Protein AF-R7SZN5-F1 (afdb_monomer)

pLDDT: mean 83.05, std 11.63, range [32.59, 95.06]

Secondary structure (DSSP, 8-state):
-GGGSPPPPTT--HHHHHHHHHHHHHHT-HHHHTTPSPGGGGGGG-----TT-------PPPSS-EEEEEEEE-SSS-HHHHHHHHHHHGGGEEEEEEEEESSSGGGSTT--HHHHHHHHHHHHHS--S------

Nearest PDB structures (foldseek):
  8e19-assembly1_A  TM=7.605E-01  e=8.346E-02  Streptomyces sp. CB03234
  1a8q-assembly1_A  TM=8.091E-01  e=8.921E-02  Kitasatospora aureofaciens
  7qjm-assembly2_B  TM=7.625E-01  e=1.089E-01  Chloroflexus sp. MS-G
  4ccy-assembly2_B  TM=7.758E-01  e=4.253E+00  Bacillus subtilis subsp. subtilis str. 168

Solvent-accessible surface area (backbone atoms only — not comparable to full-atom values): 8342 Å² total; per-residue (Å²): 109,48,39,67,50,81,80,81,53,95,74,69,37,73,70,51,53,50,50,50,53,54,50,45,25,73,71,74,36,66,70,62,44,70,53,63,84,48,77,72,68,63,32,79,75,48,85,60,67,48,90,85,60,77,91,63,86,54,76,69,88,62,99,59,71,45,83,37,74,21,23,63,46,14,87,83,62,40,31,68,57,38,49,51,53,28,63,53,47,36,94,49,35,44,67,39,78,41,94,42,79,43,68,64,75,80,67,40,80,90,54,49,61,71,58,52,52,32,53,52,39,30,76,75,68,75,40,72,89,58,79,78,80,71,132

Structure (mmCIF, N/CA/C/O backbone):
data_AF-R7SZN5-F1
#
_entry.id   AF-R7SZN5-F1
#
loop_
_atom_site.group_PDB
_atom_site.id
_atom_site.type_symbol
_atom_site.label_atom_id
_atom_site.label_alt_id
_atom_site.label_comp_id
_atom_site.label_asym_id
_atom_site.label_entity_id
_atom_site.label_seq_id
_atom_site.pdbx_PDB_ins_code
_atom_site.Cartn_x
_atom_site.Cartn_y
_atom_site.Cartn_z
_atom_site.occupancy
_atom_site.B_iso_or_equiv
_atom_site.auth_seq_id
_atom_site.auth_comp_id
_atom_site.auth_asym_id
_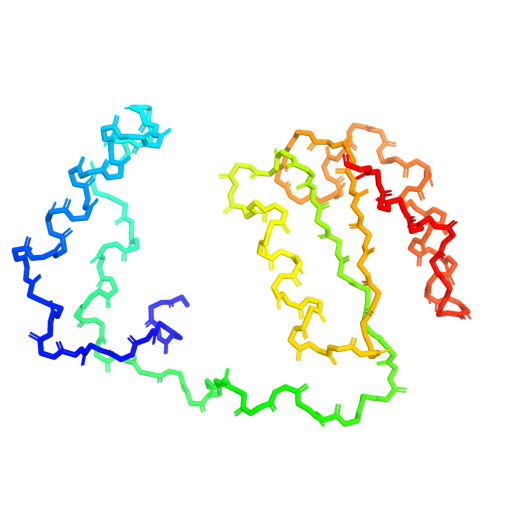atom_site.auth_atom_id
_atom_site.pdbx_PDB_model_num
ATOM 1 N N . MET A 1 1 ? 12.389 2.008 3.737 1.00 70.44 1 MET A N 1
ATOM 2 C CA . MET A 1 1 ? 12.163 1.835 2.278 1.00 70.44 1 MET A CA 1
ATOM 3 C C . MET A 1 1 ? 13.004 0.691 1.723 1.00 70.44 1 MET A C 1
ATOM 5 O O . MET A 1 1 ? 12.455 -0.383 1.553 1.00 70.44 1 MET A O 1
ATOM 9 N N . CYS A 1 2 ? 14.318 0.840 1.498 1.00 85.25 2 CYS A N 1
ATOM 10 C CA . CYS A 1 2 ? 15.123 -0.279 0.973 1.00 85.25 2 CYS A CA 1
ATOM 11 C C . CYS A 1 2 ? 15.333 -1.418 1.984 1.00 85.25 2 CYS A C 1
ATOM 13 O O . CYS A 1 2 ? 15.415 -2.578 1.606 1.00 85.25 2 CY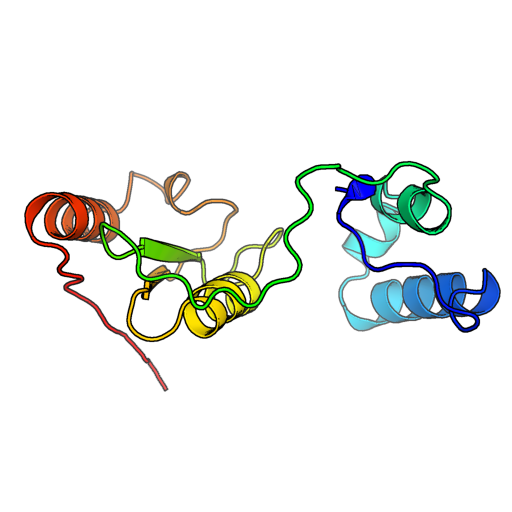S A O 1
ATOM 15 N N . SER A 1 3 ? 15.395 -1.090 3.275 1.00 87.75 3 SER A N 1
ATOM 16 C CA . SER A 1 3 ? 15.532 -2.052 4.376 1.00 87.75 3 SER A CA 1
ATOM 17 C C . SER A 1 3 ? 14.330 -2.983 4.560 1.00 87.75 3 SER A C 1
ATOM 19 O O . SER A 1 3 ? 14.468 -4.013 5.220 1.00 87.75 3 SER A O 1
ATOM 21 N N . ASP A 1 4 ? 13.180 -2.603 3.998 1.00 87.31 4 ASP A N 1
ATOM 22 C CA . ASP A 1 4 ? 11.891 -3.290 4.145 1.00 87.31 4 ASP A CA 1
ATOM 23 C C . ASP A 1 4 ? 11.493 -4.023 2.856 1.00 87.31 4 ASP A C 1
ATOM 25 O O . ASP A 1 4 ? 10.542 -4.807 2.853 1.00 87.31 4 ASP A O 1
ATOM 29 N N . ALA A 1 5 ? 12.231 -3.771 1.766 1.00 83.12 5 ALA A N 1
ATOM 30 C CA . ALA A 1 5 ? 12.026 -4.394 0.470 1.00 83.12 5 ALA A CA 1
ATOM 31 C C . ALA A 1 5 ? 12.173 -5.919 0.551 1.00 83.12 5 ALA A C 1
ATOM 33 O O . ALA A 1 5 ? 12.817 -6.458 1.456 1.00 83.12 5 ALA A O 1
ATOM 34 N N . ALA A 1 6 ? 11.565 -6.613 -0.413 1.00 82.44 6 ALA A N 1
ATOM 35 C CA . ALA A 1 6 ? 11.735 -8.050 -0.572 1.00 82.44 6 ALA A CA 1
ATOM 36 C C . ALA A 1 6 ? 13.221 -8.421 -0.688 1.00 82.44 6 ALA A C 1
ATOM 38 O O . ALA A 1 6 ? 14.041 -7.643 -1.180 1.00 82.44 6 ALA A O 1
ATOM 39 N N . ASP A 1 7 ? 13.563 -9.616 -0.212 1.00 82.25 7 ASP A N 1
ATOM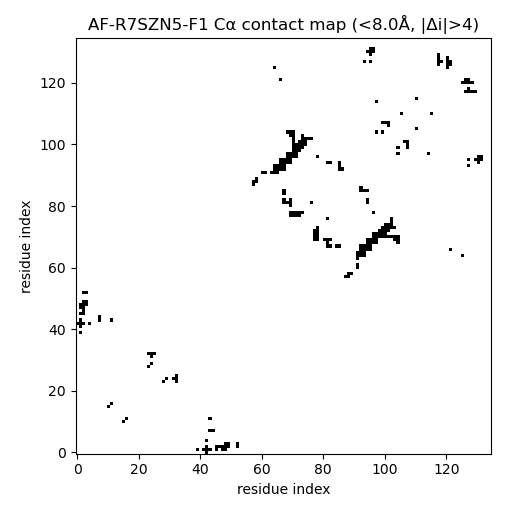 40 C CA . ASP A 1 7 ? 14.931 -10.098 -0.324 1.00 82.25 7 ASP A CA 1
ATOM 41 C C . ASP A 1 7 ? 15.263 -10.415 -1.775 1.00 82.25 7 ASP A C 1
ATOM 43 O O . ASP A 1 7 ? 14.455 -11.015 -2.485 1.00 82.25 7 ASP A O 1
ATOM 47 N N . ALA A 1 8 ? 16.461 -10.008 -2.196 1.00 81.06 8 ALA A N 1
ATOM 48 C CA . ALA A 1 8 ? 16.946 -10.296 -3.531 1.00 81.06 8 ALA A CA 1
ATOM 49 C C . ALA A 1 8 ? 17.030 -11.813 -3.734 1.00 81.06 8 ALA A C 1
ATOM 51 O O . ALA A 1 8 ? 17.602 -12.554 -2.931 1.00 81.06 8 ALA A O 1
ATOM 52 N N . THR A 1 9 ? 16.458 -12.261 -4.835 1.00 84.75 9 THR A N 1
ATOM 53 C CA . THR A 1 9 ? 16.457 -13.635 -5.312 1.00 84.75 9 THR A CA 1
ATOM 54 C C . THR A 1 9 ? 17.474 -13.795 -6.439 1.00 84.75 9 THR A C 1
ATOM 56 O O . THR A 1 9 ? 17.987 -12.823 -6.995 1.00 84.75 9 THR A O 1
ATOM 59 N N . ALA A 1 10 ? 17.730 -15.036 -6.860 1.00 85.44 10 ALA A N 1
ATOM 60 C CA . ALA A 1 10 ? 18.563 -15.301 -8.037 1.00 85.44 10 ALA A CA 1
ATOM 61 C C . ALA A 1 10 ? 18.018 -14.653 -9.330 1.00 85.44 10 ALA A C 1
ATOM 63 O O . ALA A 1 10 ? 18.757 -14.505 -10.302 1.00 85.44 10 ALA A O 1
ATOM 64 N N . ASN A 1 11 ? 16.737 -14.265 -9.351 1.00 85.62 11 ASN A N 1
ATOM 65 C CA . ASN A 1 11 ? 16.109 -13.623 -10.497 1.00 85.62 11 ASN A CA 1
ATOM 66 C C . ASN A 1 11 ? 16.354 -12.102 -10.548 1.00 85.62 11 ASN A C 1
ATOM 68 O O . ASN A 1 11 ? 16.167 -11.496 -11.603 1.00 85.62 11 ASN A O 1
ATOM 72 N N . ASP A 1 12 ? 16.829 -11.483 -9.464 1.00 83.06 12 ASP A N 1
ATOM 73 C CA . ASP A 1 12 ? 17.051 -10.033 -9.354 1.00 83.06 12 ASP A CA 1
ATOM 74 C C . ASP A 1 12 ? 18.400 -9.600 -9.951 1.00 83.06 12 ASP A C 1
ATOM 76 O O . ASP A 1 12 ? 19.212 -8.895 -9.352 1.00 83.06 12 ASP A O 1
ATOM 80 N N . THR A 1 13 ? 18.663 -10.047 -11.178 1.00 87.50 13 THR A N 1
ATOM 81 C CA . THR A 1 13 ? 19.839 -9.630 -11.946 1.00 87.50 13 THR A CA 1
ATOM 82 C C . THR A 1 13 ? 19.675 -8.199 -12.457 1.00 87.50 13 THR A C 1
ATOM 84 O O . THR A 1 13 ? 18.564 -7.742 -12.735 1.00 87.50 13 THR A O 1
ATOM 87 N N . MET A 1 14 ? 20.787 -7.501 -12.705 1.00 84.50 14 MET A N 1
ATOM 88 C CA . MET A 1 14 ? 20.743 -6.165 -13.323 1.00 84.50 14 MET A CA 1
ATOM 89 C C . MET A 1 14 ? 20.047 -6.134 -14.674 1.00 84.50 14 MET A C 1
ATOM 91 O O . MET A 1 14 ? 19.398 -5.147 -15.008 1.00 84.50 14 MET A O 1
ATOM 95 N N . GLN A 1 15 ? 20.129 -7.225 -15.433 1.00 89.44 15 GLN A N 1
ATOM 96 C CA . GLN A 1 15 ? 19.426 -7.331 -16.699 1.00 89.44 15 GLN A CA 1
ATOM 97 C C . GLN A 1 15 ? 17.905 -7.349 -16.501 1.00 89.44 15 GLN A C 1
ATOM 99 O O . GLN A 1 15 ? 17.189 -6.693 -17.255 1.00 89.44 15 GLN A O 1
ATOM 104 N N . ASN A 1 16 ? 17.407 -8.077 -15.500 1.00 87.44 16 ASN A N 1
ATOM 105 C CA . ASN A 1 16 ? 15.974 -8.144 -15.215 1.00 87.44 16 ASN A CA 1
ATOM 106 C C . ASN A 1 16 ? 15.458 -6.836 -14.613 1.00 87.44 16 ASN A C 1
ATOM 108 O O . ASN A 1 16 ? 14.424 -6.342 -15.056 1.00 87.44 16 ASN A O 1
ATOM 112 N N . VAL A 1 17 ? 16.218 -6.223 -13.702 1.00 83.94 17 VAL A N 1
ATOM 113 C CA . VAL A 1 17 ? 15.895 -4.896 -13.162 1.00 83.94 17 VAL A CA 1
ATOM 114 C C . VAL A 1 17 ? 15.811 -3.864 -14.292 1.00 83.94 17 VAL A C 1
ATOM 116 O O . VAL A 1 17 ? 14.800 -3.175 -14.409 1.00 83.94 17 VAL A O 1
ATOM 119 N N . LEU A 1 18 ? 16.796 -3.814 -15.199 1.00 86.06 18 LEU A N 1
ATOM 120 C CA . LEU A 1 18 ? 16.775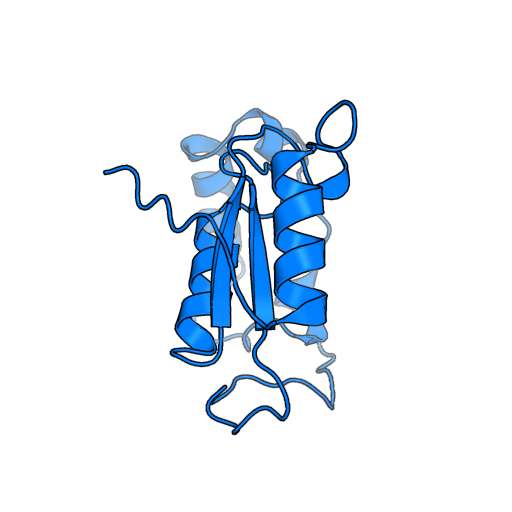 -2.902 -16.350 1.00 86.06 18 LEU A CA 1
ATOM 121 C C . LEU A 1 18 ? 15.574 -3.145 -17.276 1.00 86.06 18 LEU A C 1
ATOM 123 O O . LEU A 1 18 ? 14.965 -2.186 -17.748 1.00 86.06 18 LEU A O 1
ATOM 127 N N . LYS A 1 19 ? 15.201 -4.407 -17.523 1.00 89.00 19 LYS A N 1
ATOM 128 C CA . LYS A 1 19 ? 14.011 -4.737 -18.324 1.00 89.00 19 LYS A CA 1
ATOM 129 C C . LYS A 1 19 ? 12.729 -4.191 -17.694 1.00 89.00 19 LYS A C 1
ATOM 131 O O . LYS A 1 19 ? 11.928 -3.614 -18.422 1.00 89.00 19 LYS A O 1
ATOM 136 N N . ILE A 1 20 ? 12.566 -4.328 -16.374 1.00 85.00 20 ILE A N 1
ATOM 137 C CA . ILE A 1 20 ? 11.411 -3.786 -15.638 1.00 85.00 20 ILE A CA 1
ATOM 138 C C . ILE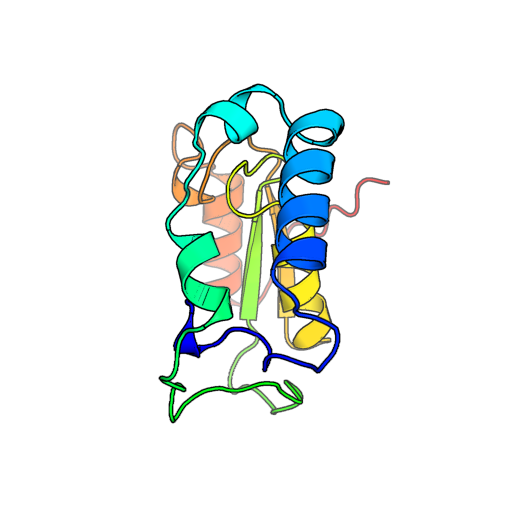 A 1 20 ? 11.366 -2.263 -15.785 1.00 85.00 20 ILE A C 1
ATOM 140 O O . ILE A 1 20 ? 10.334 -1.697 -16.125 1.00 85.00 20 ILE A O 1
ATOM 144 N N . ILE A 1 21 ? 12.502 -1.593 -15.595 1.00 82.62 21 ILE A N 1
ATOM 145 C CA . ILE A 1 21 ? 12.603 -0.134 -15.707 1.00 82.62 21 ILE A CA 1
ATOM 146 C C . ILE A 1 21 ? 12.164 0.349 -17.085 1.00 82.62 21 ILE A C 1
ATOM 148 O O . ILE A 1 21 ? 11.354 1.271 -17.185 1.00 82.62 21 ILE A O 1
ATOM 152 N N . VAL A 1 22 ? 12.691 -0.273 -18.142 1.00 86.75 22 VAL A N 1
ATOM 153 C CA . VAL A 1 22 ? 12.359 0.084 -19.524 1.00 86.75 22 VAL A CA 1
ATOM 154 C C . VAL A 1 22 ? 10.881 -0.179 -19.807 1.00 86.75 22 VAL A C 1
ATOM 156 O O . VAL A 1 22 ? 10.219 0.696 -20.361 1.00 86.75 22 VAL A O 1
ATOM 159 N N . SER A 1 23 ? 10.338 -1.329 -19.392 1.00 88.38 23 SER A N 1
ATOM 160 C CA . SER A 1 23 ? 8.931 -1.655 -19.649 1.00 88.38 23 SER A CA 1
ATOM 161 C C . SER A 1 23 ? 7.977 -0.719 -18.911 1.00 88.38 23 SER A C 1
ATOM 163 O O . SER A 1 23 ? 7.047 -0.200 -19.520 1.00 88.38 23 SER A O 1
ATOM 165 N N . THR A 1 24 ? 8.221 -0.451 -17.625 1.00 82.06 24 THR A N 1
ATOM 166 C CA . THR A 1 24 ? 7.401 0.463 -16.815 1.00 82.06 24 THR A CA 1
ATOM 167 C C . THR A 1 24 ? 7.459 1.882 -17.375 1.00 82.06 24 THR A C 1
ATOM 169 O O . THR A 1 24 ? 6.434 2.547 -17.498 1.00 82.06 24 THR A O 1
ATOM 172 N N . SER A 1 25 ? 8.645 2.325 -17.799 1.00 83.31 25 SER A N 1
ATOM 173 C CA . SER A 1 25 ? 8.837 3.632 -18.436 1.00 83.31 25 SER A CA 1
ATOM 174 C C . SER A 1 25 ? 8.015 3.797 -19.719 1.00 83.31 25 SER A C 1
ATOM 176 O O . SER A 1 25 ? 7.514 4.883 -19.996 1.00 83.31 25 SER A O 1
ATOM 178 N N . GLN A 1 26 ? 7.881 2.729 -20.509 1.00 85.81 26 GLN A N 1
ATOM 179 C CA . GLN A 1 26 ? 7.168 2.751 -21.789 1.00 85.81 26 GLN A CA 1
ATOM 180 C C . GLN A 1 26 ? 5.658 2.529 -21.651 1.00 85.81 26 GLN A C 1
ATOM 182 O O . GLN A 1 26 ? 4.902 3.073 -22.455 1.00 85.81 26 GLN A O 1
ATOM 187 N N . ASN A 1 27 ? 5.219 1.753 -20.659 1.00 87.25 27 ASN A N 1
ATOM 188 C CA . ASN A 1 27 ? 3.826 1.313 -20.564 1.00 87.25 27 ASN A CA 1
ATOM 189 C C . ASN A 1 27 ? 3.007 2.044 -19.496 1.00 87.25 27 ASN A C 1
ATOM 191 O O . ASN A 1 27 ? 1.807 2.199 -19.692 1.00 87.25 27 ASN A O 1
ATOM 195 N N . GLU A 1 28 ? 3.619 2.506 -18.402 1.00 81.62 28 GLU A N 1
ATOM 196 C CA . GLU A 1 28 ? 2.877 3.151 -17.307 1.00 81.62 28 GLU A CA 1
ATOM 197 C C . GLU A 1 28 ? 2.843 4.671 -17.475 1.00 81.62 28 GLU A C 1
ATOM 199 O O . GLU A 1 28 ? 1.783 5.287 -17.549 1.00 81.62 28 GLU A O 1
ATOM 204 N N . SER A 1 29 ? 4.014 5.309 -17.555 1.00 75.25 29 SER A N 1
ATOM 205 C CA . SER A 1 29 ? 4.087 6.754 -17.762 1.00 75.25 29 SER A CA 1
ATOM 206 C C . SER A 1 29 ? 5.428 7.197 -18.316 1.00 75.25 29 SER A C 1
ATOM 208 O O . SER A 1 29 ? 6.477 7.088 -17.675 1.00 75.25 29 SER A O 1
ATOM 210 N N . HIS A 1 30 ? 5.357 7.823 -19.487 1.00 76.06 30 HIS A N 1
ATOM 211 C CA . HIS A 1 30 ? 6.519 8.387 -20.167 1.00 76.06 30 HIS A CA 1
ATOM 212 C C . HIS A 1 30 ? 7.084 9.598 -19.414 1.00 76.06 30 HIS A C 1
ATOM 214 O O . HIS A 1 30 ? 8.267 9.897 -19.536 1.00 76.06 30 HIS A O 1
ATOM 220 N N . MET A 1 31 ? 6.265 10.279 -18.601 1.00 73.19 31 MET A N 1
ATOM 221 C CA . MET A 1 31 ? 6.740 11.371 -17.746 1.00 73.19 31 MET A CA 1
ATOM 222 C C . MET A 1 31 ? 7.536 10.850 -16.548 1.00 73.19 31 MET A C 1
ATOM 224 O O . MET A 1 31 ? 8.573 11.418 -16.217 1.00 73.19 31 MET A O 1
ATOM 228 N N . TYR A 1 32 ? 7.099 9.752 -15.922 1.00 67.44 32 TYR A N 1
ATOM 229 C CA . TYR A 1 32 ? 7.846 9.148 -14.812 1.00 67.44 32 TYR A CA 1
ATOM 230 C C . TYR A 1 32 ? 9.149 8.485 -15.283 1.00 67.44 32 TYR A C 1
ATOM 232 O O . TYR A 1 32 ? 10.125 8.470 -14.535 1.00 67.44 32 TYR A O 1
ATOM 240 N N . ALA A 1 33 ? 9.224 8.035 -16.542 1.00 69.81 33 ALA A N 1
ATOM 241 C CA . ALA A 1 33 ? 10.472 7.575 -17.159 1.00 69.81 33 ALA A CA 1
ATOM 242 C C . ALA A 1 33 ? 11.586 8.638 -17.123 1.00 69.81 33 ALA A C 1
ATOM 244 O O . ALA A 1 33 ? 12.752 8.318 -16.890 1.00 69.81 33 ALA A O 1
ATOM 245 N N . ALA A 1 34 ? 11.229 9.914 -17.308 1.00 68.81 34 ALA A N 1
ATOM 246 C CA . ALA A 1 34 ? 12.178 11.026 -17.266 1.00 68.81 34 ALA A CA 1
ATOM 247 C C . ALA A 1 34 ? 12.750 11.285 -15.859 1.00 68.81 34 ALA A C 1
ATOM 249 O O . ALA A 1 34 ? 13.743 11.995 -15.725 1.00 68.81 34 ALA A O 1
ATOM 250 N N . GLN A 1 35 ? 12.158 10.700 -14.811 1.00 70.69 35 GLN A N 1
ATOM 251 C CA . GLN A 1 35 ? 12.636 10.807 -13.431 1.00 70.69 35 GLN A CA 1
ATOM 252 C C . GLN A 1 35 ? 13.791 9.832 -13.119 1.00 70.69 35 GLN A C 1
ATOM 254 O O . GLN A 1 35 ? 14.283 9.786 -11.991 1.00 70.69 35 GLN A O 1
ATOM 259 N N . TRP A 1 36 ? 14.238 9.039 -14.098 1.00 68.12 36 TRP A N 1
ATOM 260 C CA . TRP A 1 36 ? 15.350 8.106 -13.935 1.00 68.12 36 TRP A CA 1
ATOM 261 C C . TRP A 1 36 ? 16.713 8.818 -13.759 1.00 68.12 36 TRP A C 1
ATOM 263 O O . TRP A 1 36 ? 17.035 9.706 -14.550 1.00 68.12 36 TRP A O 1
ATOM 273 N N . PRO A 1 37 ? 17.579 8.376 -12.820 1.00 68.62 37 PRO A N 1
ATOM 274 C CA . PRO A 1 37 ? 17.358 7.309 -11.842 1.00 68.62 37 PRO A CA 1
ATOM 275 C C . PRO A 1 37 ? 16.616 7.811 -10.594 1.00 68.62 37 PRO A C 1
ATOM 277 O O . PRO A 1 37 ? 17.059 8.739 -9.919 1.00 68.62 37 PRO A O 1
ATOM 280 N N . ALA A 1 38 ? 15.528 7.131 -10.227 1.00 72.50 38 ALA A N 1
ATOM 281 C CA . ALA A 1 38 ? 14.877 7.325 -8.934 1.00 72.50 38 ALA A CA 1
ATOM 282 C C . ALA A 1 38 ? 15.654 6.626 -7.801 1.00 72.50 38 ALA A C 1
ATOM 284 O O . ALA A 1 38 ? 16.313 5.602 -7.996 1.00 72.50 38 ALA A O 1
ATOM 285 N N . THR A 1 39 ? 15.540 7.146 -6.579 1.00 70.38 39 THR A N 1
ATOM 286 C CA . THR A 1 39 ? 16.219 6.602 -5.386 1.00 70.38 39 THR A CA 1
ATOM 287 C C . THR A 1 39 ? 15.839 5.153 -5.067 1.00 70.38 39 THR A C 1
ATOM 289 O O . THR A 1 39 ? 16.641 4.419 -4.494 1.00 70.38 39 THR A O 1
ATOM 292 N N . THR A 1 40 ? 14.651 4.706 -5.479 1.00 71.56 40 THR A N 1
ATOM 293 C CA . THR A 1 40 ? 14.164 3.325 -5.330 1.00 71.56 40 THR A CA 1
ATOM 294 C C . THR A 1 40 ? 15.054 2.294 -6.023 1.00 71.56 40 THR A C 1
ATOM 296 O O . THR A 1 40 ? 15.183 1.176 -5.529 1.00 71.56 40 THR A O 1
ATOM 299 N N . PHE A 1 41 ? 15.742 2.654 -7.111 1.00 73.69 41 PHE A N 1
ATOM 300 C CA . PHE A 1 41 ? 16.602 1.711 -7.837 1.00 73.69 41 PHE A CA 1
ATOM 301 C C . PHE A 1 41 ? 17.876 1.343 -7.078 1.00 73.69 41 PHE A C 1
ATOM 303 O O . PHE A 1 41 ? 18.423 0.258 -7.286 1.00 73.69 41 PHE A O 1
ATOM 310 N N . ALA A 1 42 ? 18.299 2.187 -6.134 1.00 74.81 42 ALA A N 1
ATOM 311 C CA . ALA A 1 42 ? 19.409 1.882 -5.239 1.00 74.81 42 ALA A CA 1
ATOM 312 C C . ALA A 1 42 ? 19.079 0.750 -4.243 1.00 74.81 42 ALA A C 1
ATOM 314 O O . ALA A 1 42 ? 19.989 0.181 -3.640 1.00 74.81 42 ALA A O 1
ATOM 315 N N . CYS A 1 43 ? 17.799 0.387 -4.079 1.00 80.25 43 CYS A N 1
ATOM 316 C CA . CYS A 1 43 ? 17.389 -0.635 -3.119 1.00 80.25 43 CYS A CA 1
ATOM 317 C C . CYS A 1 43 ? 17.775 -2.065 -3.525 1.00 80.25 43 CYS A C 1
ATOM 319 O O . CYS A 1 43 ? 17.932 -2.905 -2.643 1.00 80.25 43 CYS A O 1
ATOM 321 N N . SER A 1 44 ? 17.971 -2.345 -4.820 1.00 76.69 44 SER A N 1
ATOM 322 C CA . SER A 1 44 ? 18.211 -3.707 -5.342 1.00 76.69 44 SER A CA 1
ATOM 323 C C . SER A 1 44 ? 19.438 -4.398 -4.732 1.00 76.69 44 SER A C 1
ATOM 325 O O . SER A 1 44 ? 19.507 -5.621 -4.686 1.00 76.69 44 SER A O 1
ATOM 327 N N . PHE A 1 45 ? 20.397 -3.615 -4.235 1.00 74.75 45 PHE A N 1
ATOM 328 C CA . PHE A 1 45 ? 21.616 -4.108 -3.588 1.00 74.75 45 PHE A CA 1
ATOM 329 C C . PHE A 1 45 ? 21.779 -3.605 -2.160 1.00 74.75 45 PHE A C 1
ATOM 331 O O . PHE A 1 45 ? 22.880 -3.631 -1.611 1.00 74.75 45 PHE A O 1
ATOM 338 N N . TRP A 1 46 ? 20.703 -3.098 -1.561 1.00 84.19 46 TRP A N 1
ATOM 339 C CA . TRP A 1 46 ? 20.775 -2.540 -0.226 1.00 84.19 46 TRP A CA 1
ATOM 340 C C . TRP A 1 46 ? 21.107 -3.646 0.789 1.00 84.19 46 TRP A C 1
ATOM 342 O O . TRP A 1 46 ? 20.329 -4.597 0.925 1.00 84.19 46 TRP A O 1
ATOM 352 N N . PRO A 1 47 ? 22.238 -3.548 1.516 1.00 83.06 47 PRO A N 1
ATOM 353 C CA . PRO A 1 47 ? 22.702 -4.630 2.383 1.00 83.06 47 PRO A CA 1
ATOM 354 C C . PRO A 1 47 ? 21.998 -4.631 3.744 1.00 83.06 47 PRO A C 1
ATOM 356 O O . PRO A 1 47 ? 21.988 -5.641 4.441 1.00 83.06 47 PRO A O 1
ATOM 359 N N . GLY A 1 48 ? 21.416 -3.495 4.142 1.00 87.00 48 GLY A N 1
ATOM 360 C CA . GLY A 1 48 ? 20.753 -3.350 5.431 1.00 87.00 48 GLY A CA 1
ATOM 361 C C . GLY A 1 48 ? 19.372 -4.000 5.447 1.00 87.00 48 GLY A C 1
ATOM 362 O O . GLY A 1 48 ? 18.617 -3.914 4.477 1.00 87.00 48 GLY A O 1
ATOM 363 N N . ARG A 1 49 ? 19.008 -4.599 6.579 1.00 88.62 49 ARG A N 1
ATOM 364 C CA . ARG A 1 49 ? 17.637 -5.031 6.863 1.00 88.62 49 ARG A CA 1
ATOM 365 C C . ARG A 1 49 ? 17.143 -4.369 8.129 1.00 88.62 49 ARG A C 1
ATOM 367 O O . ARG A 1 49 ? 17.899 -4.223 9.087 1.00 88.62 49 ARG A O 1
ATOM 374 N N . ALA A 1 50 ? 15.890 -3.930 8.098 1.00 89.50 50 ALA A N 1
ATOM 375 C CA . ALA A 1 50 ? 15.252 -3.401 9.289 1.00 89.50 50 ALA A CA 1
ATOM 376 C C . ALA A 1 50 ? 15.037 -4.550 10.278 1.00 89.50 50 ALA A C 1
ATOM 378 O O . ALA A 1 50 ? 14.549 -5.614 9.900 1.00 89.50 50 ALA A O 1
ATOM 379 N N . VAL A 1 51 ? 15.411 -4.325 11.538 1.00 91.00 51 VAL A N 1
ATOM 380 C CA . VAL A 1 51 ? 15.207 -5.299 12.623 1.00 91.00 51 VAL A CA 1
ATOM 381 C C . VAL A 1 51 ? 13.712 -5.512 12.873 1.00 91.00 51 VAL A C 1
ATOM 383 O O . VAL A 1 51 ? 13.274 -6.634 13.089 1.00 91.00 51 VAL A O 1
ATOM 386 N N . GLU A 1 52 ? 12.925 -4.446 12.734 1.00 89.69 52 GLU A N 1
ATOM 387 C CA . GLU A 1 52 ? 11.472 -4.440 12.942 1.00 89.69 52 GLU A CA 1
ATOM 388 C C . GLU A 1 52 ? 10.677 -4.748 11.658 1.00 89.69 52 GLU A C 1
ATOM 390 O O . GLU A 1 52 ? 9.509 -4.378 11.527 1.00 89.69 52 GLU A O 1
ATOM 395 N N . ARG A 1 53 ? 11.301 -5.391 10.659 1.00 89.00 53 ARG A N 1
ATOM 396 C CA . ARG A 1 53 ? 10.620 -5.740 9.406 1.00 89.00 53 ARG A CA 1
ATOM 397 C C . ARG A 1 53 ? 9.553 -6.804 9.673 1.00 89.00 53 ARG A C 1
ATOM 399 O O . ARG A 1 53 ? 9.867 -7.974 9.871 1.00 89.00 53 ARG A O 1
ATOM 406 N N . CYS A 1 54 ? 8.285 -6.411 9.596 1.00 85.25 54 CYS A N 1
ATOM 407 C CA . CYS A 1 54 ? 7.153 -7.329 9.658 1.00 85.25 54 CYS A CA 1
ATOM 408 C C . CYS A 1 54 ? 6.684 -7.687 8.243 1.00 85.25 54 CYS A C 1
ATOM 410 O O . CYS A 1 54 ? 6.149 -6.845 7.526 1.00 85.25 54 CYS A O 1
ATOM 412 N N . THR A 1 55 ? 6.872 -8.942 7.838 1.00 86.88 55 THR A N 1
ATOM 413 C CA . THR A 1 55 ? 6.354 -9.488 6.570 1.00 86.88 55 THR A CA 1
ATOM 414 C C . THR A 1 55 ? 5.010 -10.206 6.741 1.00 86.88 55 THR A C 1
ATOM 416 O O . THR A 1 55 ? 4.524 -10.845 5.810 1.00 86.88 55 THR A O 1
ATOM 419 N N . GLY A 1 56 ? 4.403 -10.092 7.926 1.00 85.75 56 GLY A N 1
ATOM 420 C CA . GLY A 1 56 ? 3.191 -10.800 8.321 1.00 85.75 56 GLY A CA 1
ATOM 421 C C . GLY A 1 56 ? 3.464 -12.102 9.099 1.00 85.75 56 GLY A C 1
ATOM 422 O O . GLY A 1 56 ? 4.609 -12.392 9.450 1.00 85.75 56 GLY A O 1
ATOM 423 N N . PRO A 1 57 ? 2.413 -12.891 9.396 1.00 85.69 57 PRO A N 1
ATOM 424 C CA . PRO A 1 57 ? 1.014 -12.621 9.061 1.00 85.69 57 PRO A CA 1
ATOM 425 C C . PRO A 1 57 ? 0.446 -11.441 9.867 1.00 85.69 57 PRO A C 1
ATOM 427 O O . PRO A 1 57 ? 0.677 -11.326 11.069 1.00 85.69 57 PRO A O 1
ATOM 430 N N . PHE A 1 58 ? -0.331 -10.571 9.217 1.00 87.25 58 PHE A N 1
ATOM 431 C CA . PHE A 1 58 ? -0.997 -9.416 9.844 1.00 87.25 58 PHE A CA 1
ATOM 432 C C . PHE A 1 58 ? -2.281 -9.820 10.600 1.00 87.25 58 PHE A C 1
ATOM 434 O O . PHE A 1 58 ? -3.271 -9.103 10.614 1.00 87.25 58 PHE A O 1
ATOM 441 N N . ASN A 1 59 ? -2.270 -10.988 11.247 1.00 87.38 59 ASN A N 1
ATOM 442 C CA . ASN A 1 59 ? -3.444 -11.636 11.842 1.00 87.38 59 ASN A CA 1
ATOM 443 C C . ASN A 1 59 ? -3.566 -11.429 13.361 1.00 87.38 59 ASN A C 1
ATOM 445 O O . ASN A 1 59 ? -4.185 -12.232 14.062 1.00 87.38 59 ASN A O 1
ATOM 449 N N . LYS A 1 60 ? -2.923 -10.392 13.901 1.00 89.75 60 LYS A N 1
ATOM 450 C CA . LYS A 1 60 ? -3.015 -10.081 15.328 1.00 89.75 60 LYS A CA 1
ATOM 451 C C . LYS A 1 60 ? -4.382 -9.480 15.639 1.00 89.75 60 LYS A C 1
ATOM 453 O O . LYS A 1 60 ? -4.879 -8.647 14.886 1.00 89.75 60 LYS A O 1
ATOM 458 N N . THR A 1 61 ? -4.961 -9.868 16.773 1.00 92.94 61 THR A N 1
ATOM 459 C CA . THR A 1 61 ? -6.122 -9.168 17.326 1.00 92.94 61 THR A CA 1
ATOM 460 C C . THR A 1 61 ? -5.687 -7.772 17.748 1.00 92.94 61 THR A C 1
ATOM 462 O O . THR A 1 61 ? -4.801 -7.619 18.593 1.00 92.94 61 THR A O 1
ATOM 465 N N . LEU A 1 62 ? -6.274 -6.763 17.122 1.00 91.25 62 LEU A N 1
ATOM 466 C CA . LEU A 1 62 ? -6.001 -5.365 17.390 1.00 91.25 62 LEU A CA 1
ATOM 467 C C . LEU A 1 62 ? -6.865 -4.899 18.564 1.00 91.25 62 LEU A C 1
ATOM 469 O O . LEU A 1 62 ? -8.003 -5.330 18.724 1.00 91.25 62 LEU A O 1
ATOM 473 N N . ALA A 1 63 ? -6.327 -4.000 19.390 1.00 92.88 63 ALA A N 1
ATOM 474 C CA . ALA A 1 63 ? -7.094 -3.408 20.488 1.00 92.88 63 ALA A CA 1
ATOM 475 C C . ALA A 1 63 ? -8.243 -2.520 19.981 1.00 92.88 63 ALA A C 1
ATOM 477 O O . ALA A 1 63 ? -9.249 -2.369 20.664 1.00 92.88 63 ALA A O 1
ATOM 478 N N . ASN A 1 64 ? -8.076 -1.947 18.788 1.00 89.50 64 ASN A N 1
ATOM 479 C CA . ASN A 1 64 ? -9.072 -1.174 18.060 1.00 89.50 64 ASN A CA 1
ATOM 480 C C . ASN A 1 64 ? -8.954 -1.534 16.579 1.00 89.50 64 ASN A C 1
ATOM 482 O O . ASN A 1 64 ? -7.862 -1.890 16.126 1.00 89.50 64 ASN A O 1
ATOM 486 N N . SER A 1 65 ? -10.036 -1.400 15.816 1.00 90.44 65 SER A N 1
ATOM 487 C CA . SER A 1 65 ? -9.958 -1.517 14.361 1.00 90.44 65 SER A CA 1
ATOM 488 C C . SER A 1 65 ? -9.023 -0.448 13.772 1.00 90.44 65 SER A C 1
ATOM 490 O O . SER A 1 65 ? -8.696 0.552 14.428 1.00 90.44 65 SER A O 1
ATOM 492 N N . ILE A 1 66 ? -8.643 -0.591 12.500 1.00 91.75 66 ILE A N 1
ATOM 493 C CA . ILE A 1 66 ? -7.897 0.433 11.747 1.00 91.75 66 ILE A CA 1
ATOM 494 C C . ILE A 1 66 ? -8.755 1.001 10.610 1.00 91.75 66 ILE A C 1
ATOM 496 O O . ILE A 1 66 ? -9.384 0.255 9.867 1.00 91.75 66 ILE A O 1
ATOM 500 N N . LEU A 1 67 ? -8.737 2.325 10.437 1.00 92.56 67 LEU A N 1
ATOM 501 C CA . LEU A 1 67 ? -9.287 2.987 9.256 1.00 92.56 67 LEU A CA 1
ATOM 502 C C . LEU A 1 67 ? -8.170 3.206 8.239 1.00 92.56 67 LEU A C 1
ATOM 504 O O . LEU A 1 67 ? -7.205 3.923 8.507 1.00 92.56 67 LEU A O 1
ATOM 508 N N . VAL A 1 68 ? -8.315 2.606 7.063 1.00 93.44 68 VAL A N 1
ATOM 509 C CA . VAL A 1 68 ? -7.424 2.809 5.923 1.00 93.44 68 VAL A CA 1
ATOM 510 C C . VAL A 1 68 ? -8.108 3.749 4.941 1.00 93.44 68 VAL A C 1
ATOM 512 O O . VAL A 1 68 ? -9.234 3.503 4.518 1.00 93.44 68 VAL A O 1
ATOM 515 N N . ILE A 1 69 ? -7.428 4.829 4.566 1.00 92.50 69 ILE A N 1
ATOM 516 C CA . ILE A 1 69 ? -7.967 5.862 3.677 1.00 92.50 69 ILE A CA 1
ATOM 517 C C . ILE A 1 69 ? -7.129 5.878 2.404 1.00 92.50 69 ILE A C 1
ATOM 519 O O . ILE A 1 69 ? -5.918 6.082 2.466 1.00 92.50 69 ILE A O 1
ATOM 523 N N . GLY A 1 70 ? -7.767 5.664 1.256 1.00 92.50 70 GLY A N 1
ATOM 524 C CA . GLY A 1 70 ? -7.111 5.695 -0.049 1.00 92.50 70 GLY A CA 1
ATOM 525 C C . GLY A 1 70 ? -7.798 6.666 -0.998 1.00 92.50 70 GLY A C 1
ATOM 526 O O . GLY A 1 70 ? -9.019 6.615 -1.159 1.00 92.50 70 GLY A O 1
ATOM 527 N N . ASN A 1 71 ? -7.020 7.520 -1.664 1.00 92.38 71 ASN A N 1
ATOM 528 C CA . ASN A 1 71 ? -7.553 8.370 -2.725 1.00 92.38 71 ASN A CA 1
ATOM 529 C C . ASN A 1 71 ? -7.627 7.571 -4.029 1.00 92.38 71 ASN A C 1
ATOM 531 O O . ASN A 1 71 ? -6.715 6.813 -4.363 1.00 92.38 71 ASN A O 1
ATOM 535 N N . THR A 1 72 ? -8.699 7.771 -4.789 1.00 91.81 72 THR A N 1
ATOM 536 C CA . THR A 1 72 ? -8.933 7.083 -6.064 1.00 91.81 72 THR A CA 1
ATOM 537 C C . THR A 1 72 ? -7.826 7.366 -7.077 1.00 91.81 72 THR A C 1
ATOM 539 O O . THR A 1 72 ? -7.398 6.451 -7.777 1.00 91.81 72 THR A O 1
ATOM 542 N N . TYR A 1 73 ? -7.324 8.602 -7.112 1.00 90.69 73 TYR A N 1
ATOM 543 C CA . TYR A 1 73 ? -6.309 9.048 -8.063 1.00 90.69 73 TYR A CA 1
ATOM 544 C C . TYR A 1 73 ? -5.067 9.592 -7.333 1.00 90.69 73 TYR A C 1
ATOM 546 O O . TYR A 1 73 ? -4.612 10.707 -7.595 1.00 90.69 73 TYR A O 1
ATOM 554 N N . ASP A 1 74 ? -4.531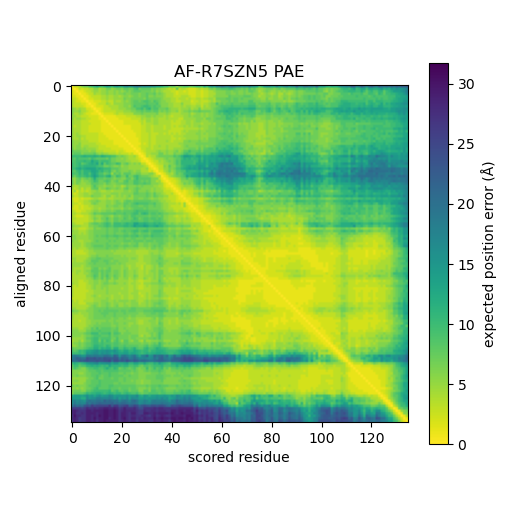 8.823 -6.378 1.00 91.06 74 ASP A N 1
ATOM 555 C CA . ASP A 1 74 ? -3.233 9.120 -5.755 1.00 91.06 74 ASP A CA 1
ATOM 556 C C . ASP A 1 74 ? -2.083 8.714 -6.704 1.00 91.06 74 ASP A C 1
ATOM 558 O O . ASP A 1 74 ? -1.955 7.530 -7.034 1.00 91.06 74 ASP A O 1
ATOM 562 N N . PRO A 1 75 ? -1.237 9.658 -7.157 1.00 84.62 75 PRO A N 1
ATOM 563 C CA . PRO A 1 75 ? -0.141 9.363 -8.079 1.00 84.62 75 PRO A CA 1
ATOM 564 C C . PRO A 1 75 ? 1.083 8.717 -7.407 1.00 84.62 75 PRO A C 1
ATOM 566 O O . PRO A 1 75 ? 1.970 8.235 -8.108 1.00 84.62 75 PRO A O 1
ATOM 569 N N . ALA A 1 76 ? 1.174 8.734 -6.074 1.00 86.00 76 ALA A N 1
ATOM 570 C CA . ALA A 1 76 ? 2.300 8.178 -5.324 1.00 86.00 76 ALA A CA 1
ATOM 571 C C . ALA A 1 76 ? 1.959 6.829 -4.673 1.00 86.00 76 ALA A C 1
ATOM 573 O O . ALA A 1 76 ? 2.792 5.924 -4.674 1.00 86.00 76 ALA A O 1
ATOM 574 N N . ILE A 1 77 ? 0.745 6.682 -4.131 1.00 87.69 77 ILE A N 1
ATOM 575 C CA . ILE A 1 77 ? 0.249 5.439 -3.521 1.00 87.69 77 ILE A CA 1
ATOM 576 C C . ILE A 1 77 ? -1.177 5.172 -4.024 1.00 87.69 77 ILE A C 1
ATOM 578 O O . ILE A 1 77 ? -2.136 5.555 -3.353 1.00 87.69 77 ILE A O 1
ATOM 582 N N . PRO A 1 78 ? -1.351 4.518 -5.187 1.00 90.00 78 PRO A N 1
ATOM 583 C CA . PRO A 1 78 ? -2.674 4.325 -5.775 1.00 90.00 78 PRO A CA 1
ATOM 584 C C . PRO A 1 78 ? -3.624 3.538 -4.858 1.00 90.00 78 PRO A C 1
ATOM 586 O O . PRO A 1 78 ? -3.186 2.737 -4.028 1.00 90.00 78 PRO A O 1
ATOM 589 N N . PHE A 1 79 ? -4.938 3.693 -5.058 1.00 93.69 79 PHE A N 1
ATOM 590 C CA . PHE A 1 79 ? -5.976 3.097 -4.200 1.00 93.69 79 PHE A CA 1
ATOM 591 C C . PHE A 1 79 ? -5.814 1.587 -3.940 1.00 93.69 79 PHE A C 1
ATOM 593 O O . PHE A 1 79 ? -6.087 1.120 -2.834 1.00 93.69 79 PHE A O 1
ATOM 600 N N . HIS A 1 80 ? -5.324 0.811 -4.914 1.00 94.00 80 HIS A N 1
ATOM 601 C CA . HIS A 1 80 ? -5.090 -0.626 -4.725 1.00 94.00 80 HIS A CA 1
ATOM 602 C C . HIS A 1 80 ? -4.086 -0.926 -3.596 1.00 94.00 80 HIS A C 1
ATOM 604 O O . HIS A 1 80 ? -4.187 -1.970 -2.955 1.00 94.00 80 HIS A O 1
ATOM 610 N N . GLY A 1 81 ? -3.144 -0.019 -3.316 1.00 93.50 81 GLY A N 1
ATOM 611 C CA . GLY A 1 81 ? -2.224 -0.133 -2.187 1.00 93.50 81 GLY A CA 1
ATOM 612 C C . GLY A 1 81 ? -2.957 -0.009 -0.851 1.00 93.50 81 GLY A C 1
ATOM 613 O O . GLY A 1 81 ? -2.777 -0.851 0.026 1.00 93.50 81 GLY A O 1
ATOM 614 N N . ALA A 1 82 ? -3.858 0.970 -0.726 1.00 94.69 82 ALA A N 1
ATOM 615 C CA . ALA A 1 82 ? -4.732 1.105 0.441 1.00 94.69 82 ALA A CA 1
ATOM 616 C C . ALA A 1 82 ? -5.627 -0.134 0.620 1.00 94.69 82 ALA A C 1
ATOM 618 O O . ALA A 1 82 ? -5.720 -0.679 1.720 1.00 94.69 82 ALA A O 1
ATOM 619 N N . LYS A 1 83 ? -6.210 -0.645 -0.473 1.00 95.06 83 LYS A N 1
ATOM 620 C CA . LYS A 1 83 ? -6.986 -1.891 -0.448 1.00 95.06 83 LYS A CA 1
ATOM 621 C C . LYS A 1 83 ? -6.152 -3.093 0.003 1.00 95.06 83 LYS A C 1
ATOM 623 O O . LYS A 1 83 ? -6.608 -3.853 0.843 1.00 95.06 83 LYS A O 1
ATOM 628 N N . THR A 1 84 ? -4.919 -3.225 -0.485 1.00 93.88 84 THR A N 1
ATOM 629 C CA . THR A 1 84 ? -4.003 -4.309 -0.084 1.00 93.88 84 THR A CA 1
ATOM 630 C C . THR A 1 84 ? -3.729 -4.292 1.423 1.00 93.88 84 THR A C 1
ATOM 632 O O . THR A 1 84 ? -3.689 -5.346 2.053 1.00 93.88 84 THR A O 1
ATOM 635 N N . VAL A 1 85 ? -3.575 -3.106 2.021 1.00 92.56 85 VAL A N 1
ATOM 636 C CA . VAL A 1 85 ? -3.407 -2.966 3.476 1.00 92.56 85 VAL A CA 1
ATOM 637 C C . VAL A 1 85 ? -4.675 -3.382 4.220 1.00 92.56 85 VAL A C 1
ATOM 639 O O . VAL A 1 85 ? -4.585 -4.159 5.168 1.00 92.56 85 VAL A O 1
ATOM 642 N N . ALA A 1 86 ? -5.845 -2.899 3.790 1.00 93.38 86 ALA A N 1
ATOM 643 C CA . ALA A 1 86 ? -7.120 -3.248 4.416 1.00 93.38 86 ALA A CA 1
ATOM 644 C C . ALA A 1 86 ? -7.394 -4.760 4.345 1.00 93.38 86 ALA A C 1
ATOM 646 O O . ALA A 1 86 ? -7.654 -5.382 5.371 1.00 93.38 86 ALA A O 1
ATOM 647 N N . ASP A 1 87 ? -7.224 -5.366 3.167 1.00 92.31 87 ASP A N 1
ATOM 648 C CA . ASP A 1 87 ? -7.387 -6.808 2.958 1.00 92.31 87 ASP A CA 1
ATOM 649 C C . ASP A 1 87 ? -6.397 -7.624 3.808 1.00 92.31 87 ASP A C 1
ATOM 651 O O . ASP A 1 87 ? -6.737 -8.693 4.309 1.00 92.31 87 ASP A O 1
ATOM 655 N N . GLY A 1 88 ? -5.174 -7.116 4.006 1.00 90.69 88 GLY A N 1
ATOM 656 C CA . GLY A 1 88 ? -4.160 -7.757 4.844 1.00 90.69 88 GLY A CA 1
ATOM 657 C C . GLY A 1 88 ? -4.509 -7.780 6.336 1.00 90.69 88 GLY A C 1
ATOM 658 O O . GLY A 1 88 ? -4.156 -8.738 7.023 1.00 90.69 88 GLY A O 1
ATOM 659 N N . VAL A 1 89 ? -5.203 -6.752 6.836 1.00 91.00 89 VAL A N 1
ATOM 660 C CA . VAL A 1 89 ? -5.701 -6.678 8.225 1.00 91.00 89 VAL A CA 1
ATOM 661 C C . VAL A 1 89 ? -7.026 -7.440 8.391 1.00 91.00 89 VAL A C 1
ATOM 663 O O . VAL A 1 89 ? -7.333 -7.922 9.486 1.00 91.00 89 VAL A O 1
ATOM 666 N N . GLY A 1 90 ? -7.790 -7.588 7.307 1.00 90.12 90 GLY A N 1
ATOM 667 C CA . GLY A 1 90 ? -9.054 -8.317 7.268 1.00 90.12 90 GLY A CA 1
ATOM 668 C C . GLY A 1 90 ? -10.177 -7.577 7.993 1.00 90.12 90 GLY A C 1
ATOM 669 O O . GLY A 1 90 ? -10.245 -6.351 7.964 1.00 90.12 90 GLY A O 1
ATOM 67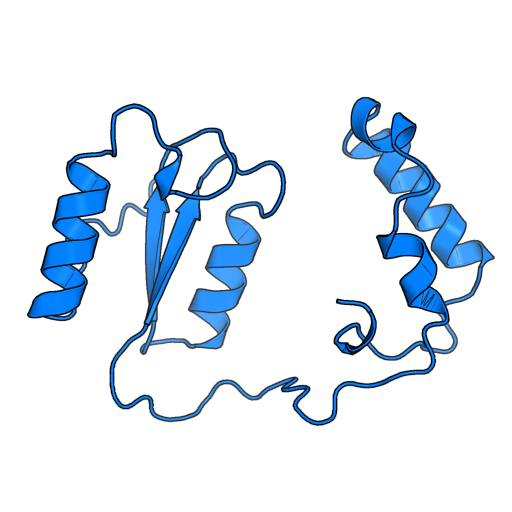0 N N . ASP A 1 91 ? -11.032 -8.322 8.695 1.00 90.38 91 ASP A N 1
ATOM 671 C CA . ASP A 1 91 ? -12.261 -7.814 9.336 1.00 90.38 91 ASP A CA 1
ATOM 672 C C . ASP A 1 91 ? -12.027 -6.745 10.422 1.00 90.38 91 ASP A C 1
ATOM 674 O O . ASP A 1 91 ? -12.967 -6.126 10.915 1.00 90.38 91 ASP A O 1
ATOM 678 N N . GLN A 1 92 ? -10.770 -6.527 10.821 1.00 91.75 92 GLN A N 1
ATOM 679 C CA . GLN A 1 92 ? -10.376 -5.495 11.782 1.00 91.75 92 GLN A CA 1
ATOM 680 C C . GLN A 1 92 ? -9.980 -4.173 11.106 1.00 91.75 92 GLN A C 1
ATOM 682 O O . GLN A 1 92 ? -9.514 -3.257 11.787 1.00 91.75 92 GLN A O 1
ATOM 687 N N . ALA A 1 93 ? -10.135 -4.060 9.786 1.00 92.12 93 ALA A N 1
ATOM 688 C CA . ALA A 1 93 ? -9.933 -2.827 9.045 1.00 92.12 93 ALA A CA 1
ATOM 689 C C . ALA A 1 93 ? -11.207 -2.373 8.329 1.00 92.12 93 ALA A C 1
ATOM 691 O O . ALA A 1 93 ? -11.946 -3.167 7.755 1.00 92.12 93 ALA A O 1
ATOM 692 N N . ALA A 1 94 ? -11.414 -1.060 8.315 1.00 91.62 94 ALA A N 1
ATOM 693 C CA . ALA A 1 94 ? -12.361 -0.401 7.432 1.00 91.62 94 ALA A CA 1
ATOM 694 C C . ALA A 1 94 ? -11.590 0.331 6.328 1.00 91.62 94 ALA A C 1
ATOM 696 O O . ALA A 1 94 ? -10.577 0.979 6.601 1.00 91.62 94 ALA A O 1
ATOM 697 N N . LEU A 1 95 ? -12.068 0.245 5.087 1.00 92.19 95 LEU A N 1
ATOM 698 C CA . LEU A 1 95 ? -11.483 0.941 3.941 1.00 92.19 95 LEU A CA 1
ATOM 699 C C . LEU A 1 95 ? -12.397 2.086 3.503 1.00 92.19 95 LEU A C 1
ATOM 701 O O . LEU A 1 95 ? -13.543 1.856 3.124 1.00 92.19 95 LEU A O 1
ATOM 705 N N . PHE A 1 96 ? -11.867 3.306 3.502 1.00 90.75 96 PHE A N 1
ATOM 706 C CA . PHE A 1 96 ? -12.530 4.487 2.962 1.00 90.75 96 PHE A CA 1
ATOM 707 C C . PHE A 1 96 ? -11.874 4.900 1.644 1.00 90.75 96 PHE A C 1
ATOM 709 O O . PHE A 1 96 ? -10.670 5.177 1.584 1.00 90.75 96 PHE A O 1
ATOM 716 N N . ARG A 1 97 ? -12.679 4.971 0.581 1.00 90.69 97 ARG A N 1
ATOM 717 C CA . ARG A 1 97 ? -12.248 5.457 -0.730 1.00 90.69 97 ARG A CA 1
ATOM 718 C C . ARG A 1 97 ? -12.653 6.914 -0.898 1.00 90.69 97 ARG A C 1
ATOM 720 O O . ARG A 1 97 ? -13.837 7.225 -0.963 1.00 90.69 97 ARG A O 1
ATOM 727 N N . LEU A 1 98 ? -11.665 7.792 -1.033 1.00 89.94 98 LEU A N 1
ATOM 728 C CA . LEU A 1 98 ? -11.891 9.193 -1.362 1.00 89.94 98 LEU A CA 1
ATOM 729 C C . LEU A 1 98 ? -11.814 9.387 -2.879 1.00 89.94 98 LEU A C 1
ATOM 731 O O . LEU A 1 98 ? -10.804 9.051 -3.501 1.00 89.94 98 LEU A O 1
ATOM 735 N N . ASP A 1 99 ? -12.852 9.944 -3.495 1.00 89.81 99 ASP A N 1
ATOM 736 C CA . ASP A 1 99 ? -12.795 10.336 -4.906 1.00 89.81 99 ASP A CA 1
ATOM 737 C C . ASP A 1 99 ? -12.057 11.672 -5.058 1.00 89.81 99 ASP A C 1
ATOM 739 O O . ASP A 1 99 ? -12.634 12.755 -4.978 1.00 89.81 99 ASP A O 1
ATOM 743 N N . PHE A 1 100 ? -10.731 11.591 -5.157 1.00 87.06 100 PHE A N 1
ATOM 744 C CA . PHE A 1 100 ? -9.850 12.750 -5.160 1.00 87.06 100 PHE A CA 1
ATOM 745 C C . PHE A 1 100 ? -8.551 12.462 -5.918 1.00 87.06 100 PHE A C 1
ATOM 747 O O . PHE A 1 100 ? -8.036 11.339 -5.890 1.00 87.06 100 PHE A O 1
ATOM 754 N N . ILE A 1 101 ? -8.027 13.503 -6.574 1.00 89.31 101 ILE A N 1
ATOM 755 C CA . ILE A 1 101 ? -6.725 13.514 -7.243 1.00 89.31 101 ILE A CA 1
ATOM 756 C C . ILE A 1 101 ? -5.718 14.224 -6.352 1.00 89.31 101 ILE A C 1
ATOM 758 O O . ILE A 1 101 ? -5.789 15.437 -6.173 1.00 89.31 101 ILE A O 1
ATOM 762 N N . GLY A 1 102 ? -4.746 13.478 -5.844 1.00 87.25 102 GLY A N 1
ATOM 763 C CA . GLY A 1 102 ? -3.694 14.034 -5.005 1.00 87.25 102 GLY A CA 1
ATOM 764 C C . GLY A 1 102 ? -3.113 13.007 -4.053 1.00 87.25 102 GLY A C 1
ATOM 765 O O . GLY A 1 102 ? -3.672 11.926 -3.858 1.00 87.25 102 GLY A O 1
ATOM 766 N N . HIS A 1 103 ? -1.975 13.360 -3.462 1.00 90.75 103 HIS A N 1
ATOM 767 C CA . HIS A 1 103 ? -1.294 12.502 -2.509 1.00 90.75 103 HIS A CA 1
ATOM 768 C C . HIS A 1 103 ? -1.663 12.875 -1.077 1.00 90.75 103 HIS A C 1
ATOM 770 O O . HIS A 1 103 ? -1.546 14.037 -0.689 1.00 90.75 103 HIS A O 1
ATOM 776 N N . THR A 1 104 ? -2.046 11.868 -0.290 1.00 87.69 104 THR A N 1
ATOM 777 C CA . THR A 1 104 ? -2.659 11.985 1.046 1.00 87.69 104 THR A CA 1
ATOM 778 C C . THR A 1 104 ? -4.067 12.588 1.011 1.00 87.69 104 THR A C 1
ATOM 780 O O . THR A 1 104 ? -4.338 13.566 0.317 1.00 87.69 104 THR A O 1
ATOM 783 N N . SER A 1 105 ? -4.998 12.003 1.761 1.00 85.50 105 SER A N 1
ATOM 784 C CA . SER A 1 105 ? -6.413 12.413 1.775 1.00 85.50 105 SER A CA 1
ATOM 785 C C . SER A 1 105 ? -6.643 13.800 2.381 1.00 85.50 105 SER A C 1
ATOM 787 O O . SER A 1 105 ? -7.578 14.500 2.000 1.00 85.50 105 SER A O 1
ATOM 789 N N . GLN A 1 106 ? -5.749 14.239 3.272 1.00 79.31 106 GLN A N 1
ATOM 790 C CA . GLN A 1 106 ? -5.808 15.555 3.918 1.00 79.31 106 GLN A CA 1
ATOM 791 C C . GLN A 1 106 ? -5.543 16.719 2.952 1.00 79.31 106 GLN A C 1
ATOM 793 O O . GLN A 1 106 ? -5.877 17.858 3.265 1.00 79.31 106 GLN A O 1
ATOM 798 N N . THR A 1 107 ? -4.956 16.453 1.781 1.00 78.88 107 THR A N 1
ATOM 799 C CA . THR A 1 107 ? -4.708 17.490 0.763 1.00 78.88 107 THR A CA 1
ATOM 800 C C . THR A 1 107 ? -5.919 17.770 -0.122 1.00 78.88 107 THR A C 1
ATOM 802 O O . THR A 1 107 ? -5.855 18.663 -0.969 1.00 78.88 107 THR A O 1
ATOM 805 N N . ALA A 1 108 ? -7.033 17.058 0.083 1.00 80.81 108 ALA A N 1
ATOM 806 C CA . ALA A 1 108 ? -8.290 17.361 -0.582 1.00 80.81 108 ALA A CA 1
ATOM 807 C C . ALA A 1 108 ? -8.684 18.837 -0.337 1.00 80.81 108 ALA A C 1
ATOM 809 O O . ALA A 1 108 ? -8.755 19.259 0.823 1.00 80.81 108 ALA A O 1
ATOM 810 N N . PRO A 1 109 ? -8.927 19.641 -1.395 1.00 62.69 109 PRO A N 1
ATOM 811 C CA . PRO A 1 109 ? -9.232 21.060 -1.281 1.00 62.69 109 PRO A CA 1
ATOM 812 C C . PRO A 1 109 ? -10.337 21.338 -0.264 1.00 62.69 109 PRO A C 1
ATOM 814 O O . PRO A 1 109 ? -11.416 20.753 -0.328 1.00 62.69 109 PRO A O 1
ATOM 817 N N . GLY A 1 110 ? -10.058 22.241 0.676 1.00 65.50 110 GLY A N 1
ATOM 818 C CA . GLY A 1 110 ? -11.019 22.660 1.697 1.00 65.50 110 GLY A CA 1
ATOM 819 C C . GLY A 1 110 ? -11.256 21.661 2.830 1.00 65.50 110 GLY A C 1
ATOM 820 O O . GLY A 1 110 ? -12.106 21.949 3.663 1.00 65.50 110 GLY A O 1
ATOM 821 N N . GLY A 1 111 ? -10.521 20.540 2.890 1.00 69.50 111 GLY A N 1
ATOM 822 C CA . GLY A 1 111 ? -10.718 19.499 3.899 1.00 69.50 111 GLY A CA 1
ATOM 823 C C . GLY A 1 111 ? -12.125 18.919 3.792 1.00 69.50 111 GLY A C 1
ATOM 824 O O . GLY A 1 111 ? -13.030 19.381 4.478 1.00 69.50 111 GLY A O 1
ATOM 825 N N . SER A 1 112 ? -12.311 17.938 2.902 1.00 82.19 112 SER A N 1
ATOM 826 C CA . SER A 1 112 ? -13.616 17.315 2.631 1.00 82.19 112 SER A CA 1
ATOM 827 C C . SER A 1 112 ? -14.405 17.075 3.925 1.00 82.19 112 SER A C 1
ATOM 829 O O . SER A 1 112 ? -13.968 16.303 4.779 1.00 82.19 112 SER A O 1
ATOM 831 N N . SER A 1 113 ? -15.559 17.733 4.083 1.00 86.25 113 SER A N 1
ATOM 832 C CA . SER A 1 113 ? -16.403 17.565 5.275 1.00 86.25 113 SER A CA 1
ATOM 833 C C . SER A 1 113 ? -16.818 16.108 5.446 1.00 86.25 113 SER A C 1
ATOM 835 O O . SER A 1 113 ? -16.741 15.585 6.544 1.00 86.25 113 SER A O 1
ATOM 837 N N . CYS A 1 114 ? -17.112 15.425 4.338 1.00 85.94 114 CYS A N 1
ATOM 838 C CA . CYS A 1 114 ? -17.376 13.990 4.305 1.00 85.94 114 CYS A CA 1
ATOM 839 C C . CYS A 1 114 ? -16.228 13.163 4.908 1.00 85.94 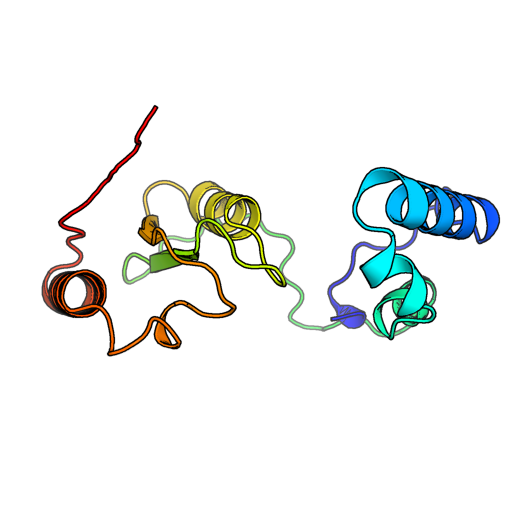114 CYS A C 1
ATOM 841 O O . CYS A 1 114 ? -16.471 12.287 5.730 1.00 85.94 114 CYS A O 1
ATOM 843 N N . LEU A 1 115 ? -14.977 13.455 4.532 1.00 87.44 115 LEU A N 1
ATOM 844 C CA . LEU A 1 115 ? -13.809 12.772 5.095 1.00 87.44 115 LEU A CA 1
ATOM 845 C C . LEU A 1 115 ? -13.673 13.060 6.596 1.00 87.44 115 LEU A C 1
ATOM 847 O O . LEU A 1 115 ? -13.394 12.154 7.376 1.00 87.44 115 LEU A O 1
ATOM 851 N N . ASN A 1 116 ? -13.855 14.318 6.998 1.00 88.25 116 ASN A N 1
ATOM 852 C CA . ASN A 1 116 ? -13.715 14.733 8.392 1.00 88.25 116 ASN A CA 1
ATOM 853 C C . ASN A 1 116 ? -14.793 14.108 9.286 1.00 88.25 116 ASN A C 1
ATOM 855 O O . ASN A 1 116 ? -14.476 13.647 10.382 1.00 88.25 116 ASN A O 1
ATOM 859 N N . ASP A 1 117 ? -16.036 14.059 8.806 1.00 88.62 117 ASP A N 1
ATOM 860 C CA . ASP A 1 117 ? -17.165 13.449 9.506 1.00 88.62 117 ASP A CA 1
ATOM 861 C C . ASP A 1 117 ? -16.927 11.947 9.704 1.00 88.62 117 ASP A C 1
ATOM 863 O O . ASP A 1 117 ? -17.117 11.438 10.809 1.00 88.62 117 ASP A O 1
ATOM 867 N N . ASP A 1 118 ? -16.414 11.247 8.686 1.00 87.81 118 ASP A N 1
ATOM 868 C CA . ASP A 1 118 ? -16.083 9.824 8.801 1.00 87.81 118 ASP A CA 1
ATOM 869 C C . ASP A 1 118 ? -14.871 9.557 9.695 1.00 87.81 118 ASP A C 1
ATOM 871 O O . ASP A 1 118 ? -14.896 8.616 10.485 1.00 87.81 118 ASP A O 1
ATOM 875 N N . ILE A 1 119 ? -13.829 10.391 9.651 1.00 89.50 119 ILE A N 1
ATOM 876 C CA . ILE A 1 119 ? -12.702 10.280 10.590 1.00 89.50 119 ILE A CA 1
ATOM 877 C C . ILE A 1 119 ? -13.187 10.482 12.032 1.00 89.50 119 ILE A C 1
ATOM 879 O O . ILE A 1 119 ? -12.757 9.757 12.935 1.00 89.50 119 ILE A O 1
ATOM 883 N N . LEU A 1 120 ? -14.083 11.445 12.268 1.00 89.88 120 LEU A N 1
ATOM 884 C CA . LEU A 1 120 ? -14.633 11.724 13.593 1.00 89.88 120 LEU A CA 1
ATOM 885 C C . LEU A 1 120 ? -15.534 10.585 14.086 1.00 89.88 120 LEU A C 1
ATOM 887 O O . LEU A 1 120 ? -15.376 10.123 15.221 1.00 89.88 120 LEU A O 1
ATOM 891 N N . ALA A 1 121 ? -16.446 10.105 13.240 1.00 88.81 121 ALA A N 1
ATOM 892 C CA . ALA A 1 121 ? -17.310 8.968 13.542 1.00 88.81 121 ALA A CA 1
ATOM 893 C C . ALA A 1 121 ? -16.474 7.712 13.819 1.00 88.81 121 ALA A C 1
ATOM 895 O O . ALA A 1 121 ? -16.687 7.007 14.803 1.00 88.81 121 ALA A O 1
ATOM 896 N N . TYR A 1 122 ? -15.437 7.476 13.020 1.00 89.88 122 TYR A N 1
ATOM 897 C CA . TYR A 1 122 ? -14.535 6.357 13.230 1.00 89.88 122 TYR A CA 1
ATOM 898 C C . TYR A 1 122 ? -13.791 6.460 14.566 1.00 89.88 122 TYR A C 1
ATOM 900 O O . TYR A 1 122 ? -13.739 5.502 15.335 1.00 89.88 122 TYR A O 1
ATOM 908 N N . SER A 1 123 ? -13.268 7.642 14.886 1.00 89.50 123 SER A N 1
ATOM 909 C CA . SER A 1 123 ? -12.502 7.868 16.116 1.00 89.50 123 SER A CA 1
ATOM 910 C C . SER A 1 123 ? -13.347 7.749 17.389 1.00 89.50 123 SER A C 1
ATOM 912 O O . SER A 1 123 ? -12.802 7.471 18.454 1.00 89.50 123 SER A O 1
ATOM 914 N N . THR A 1 124 ? -14.661 7.975 17.302 1.00 91.50 124 THR A N 1
ATOM 915 C CA . THR A 1 124 ? -15.567 7.986 18.465 1.00 91.50 124 THR A CA 1
ATOM 916 C C . THR A 1 124 ? -16.394 6.711 18.607 1.00 91.50 124 THR A C 1
ATOM 918 O O . THR A 1 124 ? -16.658 6.289 19.732 1.00 91.50 124 THR A O 1
ATOM 921 N N . SER A 1 125 ? -16.776 6.074 17.499 1.00 84.75 125 SER A N 1
ATOM 922 C CA . SER A 1 125 ? -17.651 4.895 17.489 1.00 84.75 125 SER A CA 1
ATOM 923 C C . SER A 1 125 ? -17.152 3.733 16.626 1.00 84.75 125 SER A C 1
ATOM 925 O O . SER A 1 125 ? -17.860 2.737 16.513 1.00 84.75 125 SER A O 1
ATOM 927 N N . SER A 1 126 ? -15.947 3.807 16.043 1.00 80.00 126 SER A N 1
ATOM 928 C CA . SER A 1 126 ? -15.417 2.791 15.104 1.00 80.00 126 SER A CA 1
ATOM 929 C C . SER A 1 126 ? -16.349 2.523 13.915 1.00 80.00 126 SER A C 1
ATOM 931 O O . SER A 1 126 ? -16.396 1.425 13.366 1.00 80.00 126 SER A O 1
ATOM 933 N N . THR A 1 127 ? -17.110 3.540 13.513 1.00 74.38 127 THR A N 1
ATOM 934 C CA . THR A 1 127 ? -18.070 3.486 12.408 1.00 74.38 127 THR A CA 1
ATOM 935 C C . THR A 1 127 ? -17.537 4.251 11.207 1.00 74.38 127 THR A C 1
ATOM 937 O O . THR A 1 127 ? -17.050 5.368 11.365 1.00 74.38 127 THR A O 1
ATOM 940 N N . VAL A 1 128 ? -17.694 3.691 10.010 1.00 68.38 128 VAL A N 1
ATOM 941 C CA . VAL A 1 128 ? -17.491 4.402 8.740 1.00 68.38 128 VAL A CA 1
ATOM 942 C C . VAL A 1 128 ? -18.848 4.523 8.062 1.00 68.38 128 VAL A C 1
ATOM 944 O O . VAL A 1 128 ? -19.531 3.517 7.880 1.00 68.38 128 VAL A O 1
ATOM 947 N N . SER A 1 129 ? -19.261 5.742 7.721 1.00 58.31 129 SER A N 1
ATOM 948 C CA . SER A 1 129 ? -20.613 6.020 7.216 1.00 58.31 129 SER A CA 1
ATOM 949 C C . SER A 1 129 ? -20.769 5.671 5.734 1.00 58.31 129 SER A C 1
ATOM 951 O O . SER A 1 129 ? -21.887 5.640 5.222 1.00 58.31 129 SER A O 1
ATOM 953 N N . ILE A 1 130 ? -19.659 5.420 5.031 1.00 54.59 130 ILE A N 1
ATOM 954 C CA . ILE A 1 130 ? -19.623 5.286 3.576 1.00 54.59 130 ILE A CA 1
ATOM 955 C C . ILE A 1 130 ? -18.736 4.102 3.172 1.00 54.59 130 ILE A C 1
ATOM 957 O O . ILE A 1 130 ? -17.521 4.217 3.029 1.00 54.59 130 ILE A O 1
ATOM 961 N N . THR A 1 131 ? -19.363 2.952 2.925 1.00 48.16 131 THR A N 1
ATOM 962 C CA . THR A 1 131 ? -18.778 1.856 2.138 1.00 48.16 131 THR A CA 1
ATOM 963 C C . THR A 1 131 ? -19.261 2.012 0.697 1.00 48.16 131 THR A C 1
ATOM 965 O O . THR A 1 131 ? -20.165 1.312 0.250 1.00 48.16 131 THR A O 1
ATOM 968 N N . LEU A 1 132 ? -18.728 2.992 -0.037 1.00 42.50 132 LEU A N 1
ATOM 969 C CA . LEU A 1 132 ? -18.973 3.072 -1.479 1.00 42.50 132 LEU A CA 1
ATOM 970 C C . LEU A 1 132 ? -18.034 2.093 -2.184 1.00 42.50 132 LEU A C 1
ATOM 972 O O . LEU A 1 132 ? -17.015 2.477 -2.758 1.00 42.50 132 LEU A O 1
ATOM 976 N N . GLU A 1 133 ? -18.409 0.816 -2.175 1.00 40.09 133 GLU A N 1
ATOM 977 C CA . GLU A 1 133 ? -18.148 -0.017 -3.346 1.00 40.09 133 GLU A CA 1
ATOM 978 C C . GLU A 1 133 ? -19.055 0.507 -4.466 1.00 40.09 133 GLU A C 1
ATOM 980 O O . GLU A 1 133 ? -20.161 0.020 -4.689 1.00 40.09 133 GLU A O 1
ATOM 985 N N . LEU A 1 13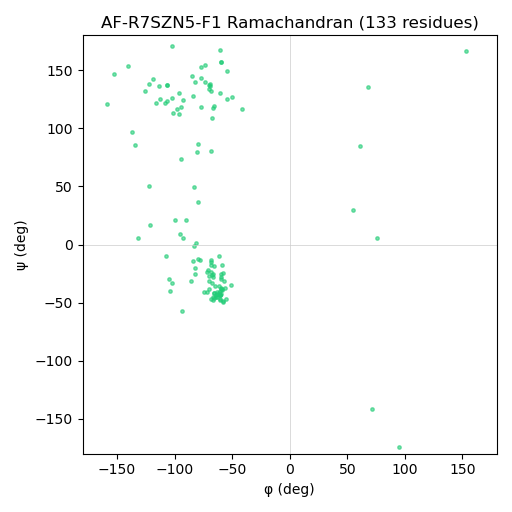4 ? -18.632 1.591 -5.124 1.00 32.59 134 LEU A N 1
ATOM 986 C CA . LEU A 1 134 ? -19.161 1.886 -6.449 1.00 32.59 134 LEU A CA 1
ATOM 987 C C . LEU A 1 134 ? -18.603 0.819 -7.409 1.00 32.59 134 LEU A C 1
ATOM 989 O O . LEU A 1 134 ? -17.407 0.519 -7.309 1.00 32.59 134 LEU A O 1
ATOM 993 N N . PRO A 1 135 ? -19.468 0.236 -8.261 1.00 38.81 135 PRO A N 1
ATOM 994 C CA . PRO A 1 135 ? -19.149 -0.908 -9.114 1.00 38.81 135 PRO A CA 1
ATOM 995 C C . PRO A 1 135 ? -17.994 -0.654 -10.087 1.00 38.81 135 PRO A C 1
ATOM 997 O O . PRO A 1 135 ? -17.766 0.520 -10.465 1.00 38.81 135 PRO A O 1
#

Radius of gyration: 18.31 Å; Cα contacts (8 Å, |Δi|>4): 145; chains: 1; bounding box: 43×38×42 Å

Organism: Dichomitus squalens (strain LYAD-421) (NCBI:txid732165)

InterPro domains:
  IPR013595 Peptidase S33 tripeptidyl aminopeptidase-like, C-terminal [PF08386] (31-125)

Sequence (135 aa):
MCSDAADATANDTMQNVLKIIVSTSQNESHMYAAQWPATTFACSFWPGRAVERCTGPFNKTLANSILVIGNTYDPAIPFHGAKTVADGVGDQAALFRLDFIGHTSQTAPGGSSCLNDDILAYSTSSTVSITLELP

Mean predicted aligned error: 7.51 Å

Foldseek 3Di:
DLQQDDDADPCLDPVNVVVVLVCCCPPPHVVVNVVPPDPVSVSSPDPHHDPPHDPDQLADDDPAAEEQEAECAEPPQHLVNSVVVQVSNPPSYDYHYHPDHYHDQCPGPPRPPLVVVQVVCCVPPVDGPDPPPPD